Protein AF-D3AS66-F1 (afdb_monomer_lite)

Structure (mmCIF, N/CA/C/O backbone):
data_AF-D3AS66-F1
#
_entry.id   AF-D3AS66-F1
#
loop_
_atom_site.group_PDB
_atom_site.id
_atom_site.type_symbol
_atom_site.label_atom_id
_atom_site.label_alt_id
_atom_site.label_comp_id
_atom_site.label_asym_id
_atom_site.label_entity_id
_atom_site.label_seq_id
_atom_site.pdbx_PDB_ins_code
_atom_site.Cartn_x
_atom_site.Cartn_y
_atom_site.Cartn_z
_atom_site.occupancy
_atom_site.B_iso_or_equiv
_atom_site.auth_seq_id
_atom_site.auth_comp_id
_atom_site.auth_asym_id
_atom_site.auth_atom_id
_atom_site.pdbx_PDB_model_num
ATOM 1 N N . MET A 1 1 ? 21.475 1.662 -15.765 1.00 49.91 1 MET A N 1
ATOM 2 C CA . MET A 1 1 ? 20.980 0.573 -14.910 1.00 49.91 1 MET A CA 1
ATOM 3 C C . MET A 1 1 ? 22.145 -0.358 -14.688 1.00 49.91 1 MET A C 1
ATOM 5 O O . MET A 1 1 ? 22.710 -0.851 -15.660 1.00 49.91 1 MET A O 1
ATOM 9 N N . ASP A 1 2 ? 22.614 -0.402 -13.450 1.00 49.50 2 ASP A N 1
ATOM 10 C CA . ASP A 1 2 ? 23.708 -1.253 -13.002 1.00 49.50 2 ASP A CA 1
ATOM 11 C C . ASP A 1 2 ? 23.246 -2.717 -12.906 1.00 49.50 2 ASP A C 1
ATOM 13 O O . ASP A 1 2 ? 22.067 -3.038 -13.023 1.00 49.50 2 ASP A O 1
ATOM 17 N N . GLU A 1 3 ? 24.208 -3.626 -12.785 1.00 46.72 3 GLU A N 1
ATOM 18 C CA . GLU A 1 3 ? 24.045 -5.083 -12.923 1.00 46.72 3 GLU A CA 1
ATOM 19 C C . GLU A 1 3 ? 23.109 -5.727 -11.872 1.00 46.72 3 GLU A C 1
ATOM 21 O O . GLU A 1 3 ? 22.769 -6.901 -11.998 1.00 46.72 3 GLU A O 1
ATOM 26 N N . TYR A 1 4 ? 22.658 -4.952 -10.878 1.00 58.69 4 TYR A N 1
ATOM 27 C CA . TYR A 1 4 ? 21.732 -5.353 -9.812 1.00 58.69 4 TYR A CA 1
ATOM 28 C C . TYR A 1 4 ? 20.639 -4.303 -9.543 1.00 58.69 4 TYR A C 1
ATOM 30 O O . TYR A 1 4 ? 20.123 -4.270 -8.429 1.00 58.69 4 TYR A O 1
ATOM 38 N N . GLY A 1 5 ? 20.343 -3.435 -10.522 1.00 57.09 5 GLY A N 1
ATOM 39 C CA . GLY A 1 5 ? 19.474 -2.265 -10.358 1.00 57.09 5 GLY A CA 1
ATOM 40 C C . GLY A 1 5 ? 18.228 -2.561 -9.540 1.00 57.09 5 GLY A C 1
ATOM 41 O O . GLY A 1 5 ? 17.455 -3.446 -9.898 1.00 57.09 5 GLY A O 1
ATOM 42 N N . GLU A 1 6 ? 18.096 -1.854 -8.418 1.00 68.62 6 GLU A N 1
ATOM 43 C CA . GLU A 1 6 ? 17.009 -2.048 -7.465 1.00 68.62 6 GLU A CA 1
ATOM 44 C C . GLU A 1 6 ? 15.665 -1.909 -8.202 1.00 68.62 6 GLU A C 1
ATOM 46 O O . GLU A 1 6 ? 15.420 -0.929 -8.907 1.00 68.62 6 GLU A O 1
ATOM 51 N N . GLU A 1 7 ? 14.850 -2.965 -8.140 1.00 83.19 7 GLU A N 1
ATOM 52 C CA . GLU A 1 7 ? 13.589 -3.059 -8.875 1.00 83.19 7 GLU A CA 1
ATOM 53 C C . GLU A 1 7 ? 12.459 -2.469 -8.038 1.00 83.19 7 GLU A C 1
ATOM 55 O O . GLU A 1 7 ? 12.301 -2.843 -6.875 1.00 83.19 7 GLU A O 1
ATOM 60 N N . ASP A 1 8 ? 11.628 -1.621 -8.647 1.00 91.94 8 ASP A N 1
ATOM 61 C CA . ASP A 1 8 ? 10.409 -1.140 -8.003 1.00 91.94 8 ASP A CA 1
ATOM 62 C C . ASP A 1 8 ? 9.538 -2.325 -7.559 1.00 91.94 8 ASP A C 1
ATOM 64 O O . ASP A 1 8 ? 9.207 -3.215 -8.352 1.00 91.94 8 ASP A O 1
ATOM 68 N N . PHE A 1 9 ? 9.130 -2.341 -6.289 1.00 95.56 9 PHE A N 1
ATOM 69 C CA . PHE A 1 9 ? 8.330 -3.435 -5.745 1.00 95.56 9 PHE A CA 1
ATOM 70 C C . PHE A 1 9 ? 7.231 -2.968 -4.793 1.00 95.56 9 PHE A C 1
ATOM 72 O O . PHE A 1 9 ? 7.360 -1.985 -4.064 1.00 95.56 9 PHE A O 1
ATOM 79 N N . LEU A 1 10 ? 6.141 -3.735 -4.751 1.00 97.06 10 LEU A N 1
ATOM 80 C CA . LEU A 1 10 ? 5.030 -3.536 -3.824 1.00 97.06 10 LEU A CA 1
ATOM 81 C C . LEU A 1 10 ? 5.045 -4.624 -2.744 1.00 97.06 10 LEU A C 1
ATOM 83 O O . LEU A 1 10 ? 4.909 -5.809 -3.058 1.00 97.06 10 LEU A O 1
ATOM 87 N N . SER A 1 11 ? 5.157 -4.232 -1.475 1.00 95.69 11 SER A N 1
ATOM 88 C CA . SER A 1 11 ? 4.904 -5.120 -0.339 1.00 95.69 11 SER A CA 1
ATOM 89 C C . SER A 1 11 ? 3.462 -4.981 0.150 1.00 95.69 11 SER A C 1
ATOM 91 O O . SER A 1 11 ? 2.856 -3.905 0.097 1.00 95.69 11 SER A O 1
ATOM 93 N N . VAL A 1 12 ? 2.890 -6.108 0.581 1.00 96.50 12 VAL A N 1
ATOM 94 C CA . VAL A 1 12 ? 1.485 -6.213 0.979 1.00 96.50 12 VAL A CA 1
ATOM 95 C C . VAL A 1 12 ? 1.379 -7.073 2.230 1.00 96.50 12 VAL A C 1
ATOM 97 O O . VAL A 1 12 ? 1.615 -8.279 2.176 1.00 96.50 12 VAL A O 1
ATOM 100 N N . ASP A 1 13 ? 0.944 -6.463 3.326 1.00 95.88 13 ASP A N 1
ATOM 101 C CA . ASP A 1 13 ? 0.668 -7.148 4.586 1.00 95.88 13 ASP A CA 1
ATOM 102 C C . ASP A 1 13 ? -0.828 -7.090 4.889 1.00 95.88 13 ASP A C 1
ATOM 104 O O . ASP A 1 13 ? -1.434 -6.017 4.908 1.00 95.88 13 ASP A O 1
ATOM 108 N N . ILE A 1 14 ? -1.447 -8.253 5.112 1.00 96.00 14 ILE A N 1
ATOM 109 C CA . ILE A 1 14 ? -2.899 -8.373 5.300 1.00 96.00 14 ILE A CA 1
ATOM 110 C C . ILE A 1 14 ? -3.198 -9.101 6.604 1.00 96.00 14 ILE A C 1
ATOM 112 O O . ILE A 1 14 ? -2.912 -10.290 6.750 1.00 96.00 14 ILE A O 1
ATOM 116 N N . ALA A 1 15 ? -3.850 -8.412 7.539 1.00 95.50 15 ALA A N 1
ATOM 117 C CA . ALA A 1 15 ? -4.335 -9.003 8.782 1.00 95.50 15 ALA A CA 1
ATOM 118 C C . ALA A 1 15 ? -5.573 -8.261 9.299 1.00 95.50 15 ALA A C 1
ATOM 120 O O . ALA A 1 15 ? -5.768 -7.079 9.043 1.00 95.50 15 ALA A O 1
ATOM 121 N N . ASN A 1 16 ? -6.446 -8.964 10.028 1.00 95.50 16 ASN A N 1
ATOM 122 C CA . ASN A 1 16 ? -7.620 -8.383 10.700 1.00 95.50 16 ASN A CA 1
ATOM 123 C C . ASN A 1 16 ? -8.553 -7.539 9.804 1.00 95.50 16 ASN A C 1
ATOM 125 O O . ASN A 1 16 ? -9.242 -6.645 10.298 1.00 95.50 16 ASN A O 1
ATOM 129 N N . ARG A 1 17 ? -8.638 -7.876 8.507 1.00 96.94 17 ARG A N 1
ATOM 130 C CA . ARG A 1 17 ? -9.393 -7.141 7.467 1.00 96.94 17 ARG A CA 1
ATOM 131 C C . ARG A 1 17 ? -8.832 -5.746 7.153 1.00 96.94 17 ARG A C 1
ATOM 133 O O . ARG A 1 17 ? -9.581 -4.878 6.722 1.00 96.94 17 ARG A O 1
ATOM 140 N N . TRP A 1 18 ? -7.538 -5.553 7.372 1.00 97.94 18 TRP A N 1
ATOM 141 C CA . TRP A 1 18 ? -6.781 -4.374 6.973 1.00 97.94 18 TRP A CA 1
ATOM 142 C C . TRP A 1 18 ? -5.608 -4.782 6.089 1.00 97.94 18 TRP A C 1
ATOM 144 O O . TRP A 1 18 ? -5.099 -5.900 6.211 1.00 97.94 18 TRP A O 1
ATOM 154 N N . VAL A 1 19 ? -5.201 -3.870 5.211 1.00 98.06 19 VAL A N 1
ATOM 155 C CA . VAL A 1 19 ? -4.082 -4.055 4.287 1.00 98.06 19 VAL A CA 1
ATOM 156 C C . VAL A 1 19 ? -3.112 -2.890 4.428 1.00 98.06 19 VAL A C 1
ATOM 158 O O . VAL A 1 19 ? -3.501 -1.745 4.200 1.00 98.06 19 VAL A O 1
ATOM 161 N N . ALA A 1 20 ? -1.859 -3.176 4.773 1.00 97.19 20 ALA A N 1
ATOM 162 C CA . ALA A 1 20 ? -0.758 -2.238 4.591 1.00 97.19 20 ALA A CA 1
ATOM 163 C C . ALA A 1 20 ? -0.136 -2.466 3.208 1.00 97.19 20 ALA A C 1
ATOM 165 O O . ALA A 1 20 ? 0.168 -3.602 2.839 1.00 97.19 20 ALA A O 1
ATOM 166 N N . LEU A 1 21 ? 0.012 -1.382 2.447 1.00 97.50 21 LEU A N 1
ATOM 167 C CA . LEU A 1 21 ? 0.666 -1.357 1.141 1.00 97.50 21 LEU A CA 1
ATOM 168 C C . LEU A 1 21 ? 1.879 -0.437 1.244 1.00 97.50 21 LEU A C 1
ATOM 170 O O . LEU A 1 21 ? 1.737 0.688 1.723 1.00 97.50 21 LEU A O 1
ATOM 174 N N . ALA A 1 22 ? 3.034 -0.887 0.763 1.00 96.81 22 ALA A N 1
ATOM 175 C CA . ALA A 1 22 ? 4.199 -0.029 0.595 1.00 96.81 22 ALA A CA 1
ATOM 176 C C . ALA A 1 22 ? 4.821 -0.258 -0.782 1.00 96.81 22 ALA A C 1
ATOM 178 O O . ALA A 1 22 ? 5.247 -1.364 -1.118 1.00 96.81 22 ALA A O 1
ATOM 179 N N . PHE A 1 23 ? 4.828 0.796 -1.591 1.00 97.38 23 PHE A N 1
ATOM 180 C CA . PHE A 1 23 ? 5.487 0.822 -2.889 1.00 97.38 23 PHE A CA 1
ATOM 181 C C . PHE A 1 23 ? 6.896 1.374 -2.714 1.00 97.38 23 PHE A C 1
ATOM 183 O O . PHE A 1 23 ? 7.056 2.470 -2.190 1.00 97.38 23 PHE A O 1
ATOM 190 N N . ASN A 1 24 ? 7.897 0.607 -3.123 1.00 95.81 24 ASN A N 1
ATOM 191 C CA . ASN A 1 24 ? 9.310 0.915 -2.955 1.00 95.81 24 ASN A CA 1
ATOM 192 C C . ASN A 1 24 ? 9.887 1.193 -4.339 1.00 95.81 24 ASN A C 1
ATOM 194 O O . ASN A 1 24 ? 9.657 0.398 -5.250 1.00 95.81 24 ASN A O 1
ATOM 198 N N . THR A 1 25 ? 10.582 2.316 -4.492 1.00 94.50 25 THR A N 1
ATOM 199 C CA . THR A 1 25 ? 11.141 2.772 -5.770 1.00 94.50 25 THR A CA 1
ATOM 200 C C . THR A 1 25 ? 12.448 3.531 -5.564 1.00 94.50 25 THR A C 1
ATOM 202 O O . THR A 1 25 ? 12.745 3.949 -4.444 1.00 94.50 25 THR A O 1
ATOM 205 N N . TRP A 1 26 ? 13.234 3.709 -6.626 1.00 92.25 26 TRP A N 1
ATOM 206 C CA . TRP A 1 26 ? 14.521 4.404 -6.587 1.00 92.25 26 TRP A CA 1
ATOM 207 C C . TRP A 1 26 ? 14.571 5.530 -7.608 1.00 92.25 26 TRP A C 1
ATOM 209 O O . TRP A 1 26 ? 14.171 5.359 -8.761 1.00 92.25 26 TRP A O 1
ATOM 219 N N . ASP A 1 27 ? 15.085 6.688 -7.193 1.00 89.88 27 ASP A N 1
ATOM 220 C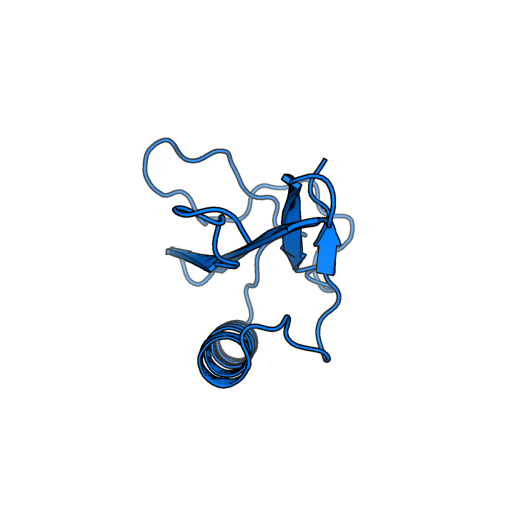 CA . ASP A 1 27 ? 15.289 7.811 -8.105 1.00 89.88 27 ASP A CA 1
ATOM 221 C C . ASP A 1 27 ? 16.505 7.609 -9.031 1.00 89.88 27 ASP A C 1
ATOM 223 O O . ASP A 1 27 ? 17.244 6.623 -8.965 1.00 89.88 27 ASP A O 1
ATOM 227 N N . GLU A 1 28 ? 16.755 8.588 -9.904 1.00 87.25 28 GLU A N 1
ATOM 228 C CA . GLU A 1 28 ? 17.896 8.567 -10.829 1.00 87.25 28 GLU A CA 1
ATOM 229 C C . GLU A 1 28 ? 19.273 8.558 -10.138 1.00 87.25 28 GLU A C 1
ATOM 231 O O . GLU A 1 28 ? 20.275 8.214 -10.771 1.00 87.25 28 GLU A O 1
ATOM 236 N N . ASN A 1 29 ? 19.328 8.918 -8.852 1.00 89.25 29 ASN A N 1
ATOM 237 C CA . ASN A 1 29 ? 20.527 8.915 -8.020 1.00 89.25 29 ASN A CA 1
ATOM 238 C C . ASN A 1 29 ? 20.666 7.624 -7.193 1.00 89.25 29 ASN A C 1
ATOM 240 O O . ASN A 1 29 ? 21.661 7.475 -6.480 1.00 89.25 29 ASN A O 1
ATOM 244 N N . GLY A 1 30 ? 19.700 6.702 -7.279 1.00 87.50 30 GLY A N 1
ATOM 245 C CA . GLY A 1 30 ? 19.639 5.488 -6.466 1.00 87.50 30 GLY A CA 1
ATOM 246 C C . GLY A 1 30 ? 19.161 5.733 -5.030 1.00 87.50 30 GLY A C 1
ATOM 247 O O . GLY A 1 30 ? 19.444 4.923 -4.150 1.00 87.50 30 GLY A O 1
ATOM 248 N N . ILE A 1 31 ? 18.478 6.849 -4.761 1.00 90.12 31 ILE A N 1
ATOM 249 C CA . ILE A 1 31 ? 17.851 7.123 -3.465 1.00 90.12 31 ILE A CA 1
ATOM 250 C C . ILE A 1 31 ? 16.549 6.329 -3.382 1.00 90.12 31 ILE A C 1
ATOM 252 O O . ILE A 1 31 ? 15.707 6.423 -4.272 1.00 90.12 31 ILE A O 1
ATOM 256 N N . ALA A 1 32 ? 16.395 5.550 -2.309 1.00 92.19 32 ALA A N 1
ATOM 257 C CA . ALA A 1 32 ? 15.190 4.773 -2.049 1.00 92.19 32 ALA A CA 1
ATOM 258 C C . ALA A 1 32 ? 14.048 5.670 -1.551 1.00 92.19 32 ALA A C 1
ATOM 260 O O . ALA A 1 32 ? 14.228 6.458 -0.621 1.00 92.19 32 ALA A O 1
ATOM 261 N N . HIS A 1 33 ? 12.866 5.474 -2.121 1.00 94.75 33 HIS A N 1
ATOM 262 C CA . HIS A 1 33 ? 11.613 6.108 -1.737 1.00 94.75 33 HIS A CA 1
ATOM 263 C C . HIS A 1 33 ? 10.574 5.033 -1.422 1.00 94.75 33 HIS A C 1
ATOM 265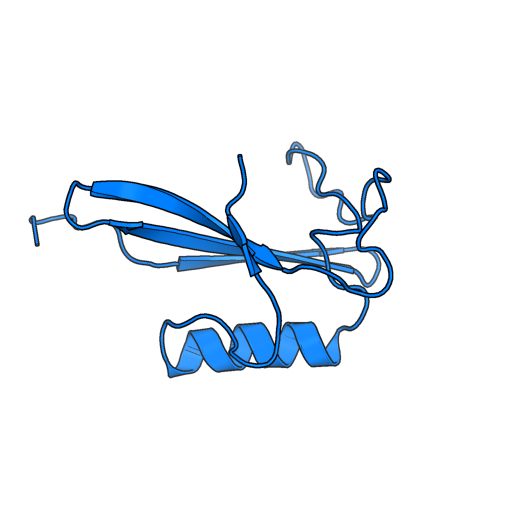 O O . HIS A 1 33 ? 10.498 4.002 -2.096 1.00 94.75 33 HIS A O 1
ATOM 271 N N . MET A 1 34 ? 9.742 5.284 -0.413 1.00 96.19 34 MET A N 1
ATOM 272 C CA . MET A 1 34 ? 8.636 4.402 -0.054 1.00 96.19 34 MET A CA 1
ATOM 273 C C . MET A 1 34 ? 7.339 5.198 -0.017 1.00 96.19 34 MET A C 1
ATOM 275 O O . MET A 1 34 ? 7.250 6.200 0.681 1.00 96.19 34 MET A O 1
ATOM 279 N N . TYR A 1 35 ? 6.317 4.725 -0.723 1.00 98.06 35 TYR A N 1
ATOM 280 C CA . TYR A 1 35 ? 5.002 5.348 -0.769 1.00 98.06 35 TYR A CA 1
ATOM 281 C C . TYR A 1 35 ? 3.948 4.462 -0.112 1.00 98.06 35 TYR A C 1
ATOM 283 O O . TYR A 1 35 ? 3.855 3.263 -0.385 1.00 98.06 35 TYR A O 1
ATOM 291 N N . GLN A 1 36 ? 3.117 5.075 0.724 1.00 97.94 36 GLN A N 1
ATOM 292 C CA . GLN A 1 36 ? 2.010 4.442 1.434 1.00 97.94 36 GLN A CA 1
ATOM 293 C C . GLN A 1 36 ? 0.687 5.120 1.059 1.00 97.94 36 GLN A C 1
ATOM 295 O O . GLN A 1 36 ? 0.669 6.305 0.718 1.00 97.94 36 GLN A O 1
ATOM 300 N N . PRO A 1 37 ? -0.444 4.400 1.080 1.00 97.94 37 PRO A N 1
ATOM 301 C CA . PRO A 1 37 ? -1.726 4.982 0.718 1.00 97.94 37 PRO A CA 1
ATOM 302 C C . PRO A 1 37 ? -2.178 5.993 1.773 1.00 97.94 37 PRO A C 1
ATOM 304 O O . PRO A 1 37 ? -1.913 5.811 2.954 1.00 97.94 37 PRO A O 1
ATOM 307 N N . ILE A 1 38 ? -2.947 7.001 1.370 1.00 98.06 38 ILE A N 1
ATOM 308 C CA . ILE A 1 38 ? -3.681 7.866 2.299 1.00 98.06 38 ILE A CA 1
ATOM 309 C C . ILE A 1 38 ? -5.122 7.364 2.384 1.00 98.06 38 ILE A C 1
ATOM 311 O O . ILE A 1 38 ? -5.948 7.613 1.496 1.00 98.06 38 ILE A O 1
ATOM 315 N N . ASN A 1 39 ? -5.457 6.676 3.472 1.00 97.94 39 ASN A N 1
ATOM 316 C CA . ASN A 1 39 ? -6.824 6.279 3.769 1.00 97.94 39 ASN A CA 1
ATOM 317 C C . ASN A 1 39 ? -7.641 7.504 4.197 1.00 97.94 39 ASN A C 1
ATOM 319 O O . ASN A 1 39 ? -7.621 7.915 5.354 1.00 97.94 39 ASN A O 1
ATOM 323 N N . GLN A 1 40 ? -8.411 8.061 3.259 1.00 96.56 40 GLN A N 1
ATOM 324 C CA . GLN A 1 40 ? -9.225 9.269 3.461 1.00 96.56 40 GLN A CA 1
ATOM 325 C C . GLN A 1 40 ? -10.200 9.172 4.648 1.00 96.56 40 GLN A C 1
ATOM 327 O O . GLN A 1 40 ? -10.538 10.185 5.251 1.00 96.56 40 GLN A O 1
ATOM 332 N N . LYS A 1 41 ? -10.645 7.966 5.028 1.00 97.69 41 LYS A N 1
ATOM 333 C CA . LYS A 1 41 ? -11.516 7.770 6.201 1.00 97.69 41 LYS A CA 1
ATOM 334 C C . LYS A 1 41 ? -10.788 8.031 7.528 1.00 97.69 41 LYS A C 1
ATOM 336 O O . LYS A 1 41 ? -11.440 8.298 8.536 1.00 97.69 41 LYS A O 1
ATOM 341 N N . TYR A 1 42 ? -9.461 7.943 7.524 1.00 97.56 42 TYR A N 1
ATOM 342 C CA . TYR A 1 42 ? -8.587 8.040 8.688 1.00 97.56 42 TYR A CA 1
ATOM 343 C C . TYR A 1 42 ? -7.430 9.026 8.459 1.00 97.56 42 TYR A C 1
ATOM 345 O O . TYR A 1 42 ? -6.403 8.873 9.104 1.00 97.56 42 TYR A O 1
ATOM 353 N N . GLU A 1 43 ? -7.580 10.015 7.571 1.00 95.44 43 GLU A N 1
ATOM 354 C CA . GLU A 1 43 ? -6.493 10.906 7.109 1.00 95.44 43 GLU A CA 1
ATOM 355 C C . GLU A 1 43 ? -5.707 11.552 8.269 1.00 95.44 43 GLU A C 1
ATOM 357 O O . GLU A 1 43 ? -4.478 11.554 8.263 1.00 95.44 43 GLU A O 1
ATOM 362 N N . ASP A 1 44 ? -6.405 11.984 9.323 1.00 95.75 44 ASP A N 1
ATOM 363 C CA . ASP A 1 44 ? -5.797 12.606 10.511 1.00 95.75 44 ASP A CA 1
ATOM 364 C C . ASP A 1 44 ? -5.467 11.611 11.645 1.00 95.75 44 ASP A C 1
ATOM 366 O O . ASP A 1 44 ? -4.995 12.000 12.717 1.00 95.75 44 ASP A O 1
ATOM 370 N N . SER A 1 45 ? -5.743 10.318 11.460 1.00 96.19 45 SER A N 1
ATOM 371 C CA . SER A 1 45 ? -5.600 9.317 12.517 1.00 96.19 45 SER A CA 1
ATOM 372 C C . SER A 1 45 ? -4.134 9.010 12.811 1.00 96.19 45 SER A C 1
ATOM 374 O O . SER A 1 45 ? -3.363 8.666 11.919 1.00 96.19 45 SER A O 1
ATOM 376 N N . GLN A 1 46 ? -3.784 9.072 14.095 1.00 95.81 46 GLN A N 1
ATOM 377 C CA . GLN A 1 46 ? -2.490 8.646 14.641 1.00 95.81 46 GLN A CA 1
ATOM 378 C C . GLN A 1 46 ? -2.581 7.271 15.325 1.00 95.81 46 GLN A C 1
ATOM 380 O O . GLN A 1 46 ? -1.692 6.886 16.075 1.00 95.81 46 GLN A O 1
ATOM 385 N N . GLU A 1 47 ? -3.692 6.554 15.141 1.00 97.25 47 GLU A N 1
ATOM 386 C CA . GLU A 1 47 ? -3.867 5.215 15.701 1.00 97.25 47 GLU A CA 1
ATOM 387 C C . GLU A 1 47 ? -3.224 4.166 14.798 1.00 97.25 47 GLU A C 1
ATOM 389 O O . GLU A 1 47 ? -3.327 4.256 13.573 1.00 97.25 47 GLU A O 1
ATOM 394 N N . ASP A 1 48 ? -2.675 3.115 15.401 1.00 96.56 48 ASP A N 1
ATOM 395 C CA . ASP A 1 48 ? -2.177 1.962 14.659 1.00 96.56 48 ASP A CA 1
ATOM 396 C C . ASP A 1 48 ? -3.325 1.219 13.957 1.00 96.56 48 ASP A C 1
ATOM 398 O O . ASP A 1 48 ? -4.402 0.958 14.518 1.00 96.56 48 ASP A O 1
ATOM 402 N N . ALA A 1 49 ? -3.088 0.850 12.703 1.00 96.56 49 ALA A N 1
ATOM 403 C CA . ALA A 1 49 ? -3.911 -0.102 11.987 1.00 96.56 49 ALA A CA 1
ATOM 404 C C . ALA A 1 49 ? -3.738 -1.493 12.614 1.00 96.56 49 ALA A C 1
ATOM 40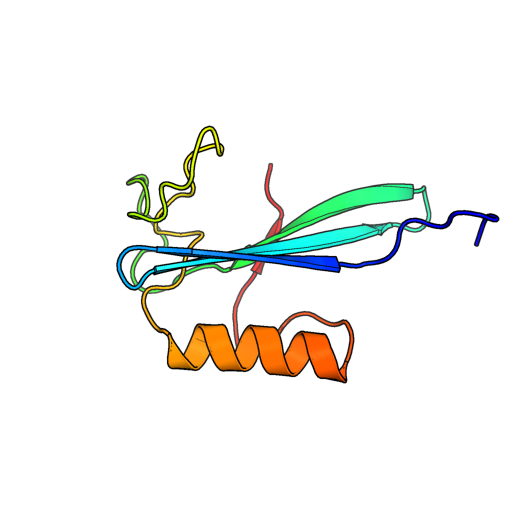6 O O . ALA A 1 49 ? -2.651 -1.860 13.055 1.00 96.56 49 ALA A O 1
ATOM 407 N N . PRO A 1 50 ? -4.781 -2.336 12.625 1.00 95.25 50 PRO A N 1
ATOM 408 C CA . PRO A 1 50 ? -4.700 -3.681 13.188 1.00 95.25 50 PRO A CA 1
ATOM 409 C C . PRO A 1 50 ? -3.959 -4.672 12.263 1.00 95.25 50 PRO A C 1
ATOM 411 O O . PRO A 1 50 ? -4.269 -5.863 12.268 1.00 95.25 50 PRO A O 1
ATOM 414 N N . VAL A 1 51 ? -2.985 -4.209 11.478 1.00 91.56 51 VAL A N 1
ATOM 415 C CA . VAL A 1 51 ? -2.085 -5.027 10.656 1.00 91.56 51 VAL A CA 1
ATOM 416 C C . VAL A 1 51 ? -0.793 -5.293 11.433 1.00 91.56 51 VAL A C 1
ATOM 418 O O . VAL A 1 51 ? 0.241 -4.682 11.218 1.00 91.56 51 VAL A O 1
ATOM 421 N N . ASN A 1 52 ? -0.882 -6.194 12.413 1.00 83.31 52 ASN A N 1
ATOM 422 C CA . ASN A 1 52 ? 0.233 -6.525 13.303 1.00 83.31 52 ASN A CA 1
ATOM 423 C C . ASN A 1 52 ? 0.807 -7.895 12.929 1.00 83.31 52 ASN A C 1
ATOM 425 O O . ASN A 1 52 ? 0.299 -8.924 13.387 1.00 83.31 52 ASN A O 1
ATOM 429 N N . ILE A 1 53 ? 1.837 -7.913 12.078 1.00 84.00 53 ILE A N 1
ATOM 430 C CA . ILE A 1 53 ? 2.492 -9.140 11.607 1.00 84.00 53 ILE A CA 1
ATOM 431 C C . ILE A 1 53 ? 3.931 -9.197 12.136 1.00 84.00 53 ILE A C 1
ATOM 433 O O . ILE A 1 53 ? 4.807 -8.444 11.723 1.00 84.00 53 ILE A O 1
ATOM 437 N N . GLY A 1 54 ? 4.191 -10.127 13.060 1.00 81.62 54 GLY A N 1
ATOM 438 C CA . GLY A 1 54 ? 5.531 -10.351 13.610 1.00 81.62 54 GLY A CA 1
ATOM 439 C C . GLY A 1 54 ? 6.119 -9.111 14.294 1.00 81.62 54 GLY A C 1
ATOM 440 O O . GLY A 1 54 ? 5.462 -8.493 15.128 1.00 81.62 54 GLY A O 1
ATOM 441 N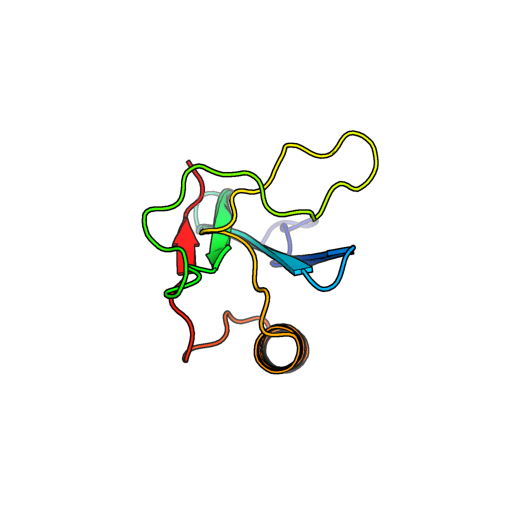 N . SER A 1 55 ? 7.367 -8.782 13.953 1.00 79.81 55 SER A N 1
ATOM 442 C CA . SER A 1 55 ? 8.115 -7.634 14.490 1.00 79.81 55 SER A CA 1
ATOM 443 C C . SER A 1 55 ? 8.085 -6.410 13.564 1.00 79.81 55 SER A C 1
ATOM 445 O O . SER A 1 55 ? 9.019 -5.610 13.586 1.00 79.81 55 SER A O 1
ATOM 447 N N . GLN A 1 56 ? 7.072 -6.297 12.701 1.00 81.12 56 GLN A N 1
ATOM 448 C CA . GLN A 1 56 ? 6.922 -5.172 11.781 1.00 81.12 56 GLN A CA 1
ATOM 449 C C . GLN A 1 56 ? 6.749 -3.849 12.543 1.00 81.12 56 GLN A C 1
ATOM 451 O O . GLN A 1 56 ? 6.104 -3.806 13.594 1.00 81.12 56 GLN A O 1
ATOM 456 N N . THR A 1 57 ? 7.308 -2.765 12.000 1.00 85.56 57 THR A N 1
ATOM 457 C CA . THR A 1 57 ? 7.004 -1.405 12.459 1.00 85.56 57 THR A CA 1
ATOM 458 C C . THR A 1 57 ? 5.496 -1.156 12.349 1.00 85.56 57 THR A C 1
ATOM 460 O O . THR A 1 57 ? 4.934 -1.416 11.285 1.00 85.56 57 THR A O 1
ATOM 463 N N . PRO A 1 58 ? 4.825 -0.662 13.405 1.00 91.12 58 PRO A N 1
ATOM 464 C CA . PRO A 1 58 ? 3.400 -0.359 13.339 1.00 91.12 58 PRO A CA 1
ATOM 465 C C . PRO A 1 58 ? 3.062 0.572 12.170 1.00 91.12 58 PRO A C 1
ATOM 467 O O . PRO A 1 58 ? 3.756 1.559 11.929 1.00 91.12 58 PRO A O 1
ATOM 470 N N . VAL A 1 59 ? 1.989 0.248 11.450 1.00 94.31 59 VAL A N 1
ATOM 471 C CA . VAL A 1 59 ? 1.459 1.065 10.351 1.00 94.31 59 VAL A CA 1
ATOM 472 C C . VAL A 1 59 ? 0.249 1.825 10.872 1.00 94.31 59 VAL A C 1
ATOM 474 O O . VAL A 1 59 ? -0.653 1.218 11.447 1.00 94.31 59 VAL A O 1
ATOM 477 N N . LEU A 1 60 ? 0.193 3.138 10.662 1.00 96.56 60 LEU A N 1
ATOM 478 C CA . LEU A 1 60 ? -0.950 3.948 11.081 1.00 96.56 60 LEU A CA 1
ATOM 479 C C . LEU A 1 60 ? -2.196 3.634 10.242 1.00 96.56 60 LEU A C 1
ATOM 481 O O . LEU A 1 60 ? -2.108 3.288 9.065 1.00 96.56 60 LEU A O 1
ATOM 485 N N . LYS A 1 61 ? -3.389 3.845 10.805 1.00 97.88 61 LYS A N 1
ATOM 486 C CA . LYS A 1 61 ? -4.661 3.723 10.069 1.00 97.88 61 LYS A CA 1
ATOM 487 C C . LYS A 1 61 ? -4.742 4.638 8.856 1.00 97.88 61 LYS A C 1
ATOM 489 O O . LYS A 1 61 ? -5.371 4.256 7.874 1.00 97.88 61 LYS A O 1
ATOM 494 N N . ARG A 1 62 ? -4.106 5.813 8.901 1.00 97.69 62 ARG A N 1
ATOM 495 C CA . ARG A 1 62 ? -4.004 6.701 7.735 1.00 97.69 62 ARG A CA 1
ATOM 496 C C . ARG A 1 62 ? -3.215 6.063 6.584 1.00 97.69 62 ARG A C 1
ATOM 498 O O . ARG A 1 62 ? -3.511 6.379 5.443 1.00 97.69 62 ARG A O 1
ATOM 505 N N . ASN A 1 63 ? -2.300 5.131 6.880 1.00 97.44 63 ASN A N 1
ATOM 506 C CA . ASN A 1 63 ? -1.399 4.467 5.929 1.00 97.44 63 ASN A CA 1
ATOM 507 C C . ASN A 1 63 ? -1.806 3.029 5.565 1.00 97.44 63 ASN A C 1
ATOM 509 O O . ASN A 1 63 ? -1.066 2.319 4.886 1.00 97.44 63 ASN A O 1
ATOM 513 N N . ALA A 1 64 ? -2.983 2.579 6.001 1.00 97.56 64 ALA A N 1
ATOM 514 C CA . ALA A 1 64 ? -3.501 1.244 5.723 1.00 97.56 64 ALA A CA 1
ATOM 515 C C . ALA A 1 64 ? -4.964 1.300 5.269 1.00 97.56 64 ALA A C 1
ATOM 517 O O . ALA A 1 64 ? -5.733 2.172 5.671 1.00 97.56 64 ALA A O 1
ATOM 518 N N . LEU A 1 65 ? -5.379 0.344 4.443 1.00 98.50 65 LEU A N 1
ATOM 519 C CA . LEU A 1 65 ? -6.722 0.287 3.874 1.00 98.50 65 LEU A CA 1
ATOM 520 C C . LEU A 1 65 ? -7.603 -0.716 4.625 1.00 98.50 65 LEU A C 1
ATOM 522 O O . LEU A 1 65 ? -7.249 -1.886 4.764 1.00 98.50 65 LEU A O 1
ATOM 526 N N . ASP A 1 66 ? -8.788 -0.273 5.047 1.00 98.12 66 ASP A N 1
ATOM 527 C CA . ASP A 1 66 ? -9.879 -1.130 5.536 1.00 98.12 66 ASP A CA 1
ATOM 528 C C . ASP A 1 66 ? -10.891 -1.496 4.433 1.00 98.12 66 ASP A C 1
ATOM 530 O O . ASP A 1 66 ? -11.779 -2.325 4.638 1.00 98.12 66 ASP A O 1
ATOM 534 N N . ASN A 1 67 ? -10.747 -0.901 3.245 1.00 98.25 67 ASN A N 1
ATOM 535 C CA . ASN A 1 67 ? -11.470 -1.281 2.037 1.00 98.25 67 ASN A CA 1
ATOM 536 C C . ASN A 1 67 ? -10.651 -2.311 1.237 1.00 98.25 67 ASN A C 1
ATOM 538 O O . ASN A 1 67 ? -9.715 -1.954 0.521 1.00 98.25 67 ASN A O 1
ATOM 542 N N . LEU A 1 68 ? -11.013 -3.591 1.363 1.00 98.12 68 LEU A N 1
ATOM 543 C CA . LEU A 1 68 ? -10.290 -4.700 0.730 1.00 98.12 68 LEU A CA 1
ATOM 544 C C . LEU A 1 68 ? -10.427 -4.723 -0.798 1.00 98.12 68 LEU A C 1
ATOM 546 O O . LEU A 1 68 ? -9.487 -5.139 -1.471 1.00 98.12 68 LEU A O 1
ATOM 550 N N . ASP A 1 69 ? -11.552 -4.255 -1.342 1.00 98.25 69 ASP A N 1
ATOM 551 C CA . ASP A 1 69 ? -11.750 -4.182 -2.794 1.00 98.25 69 ASP A CA 1
ATOM 552 C C . ASP A 1 69 ? -10.793 -3.150 -3.400 1.00 98.25 69 ASP A C 1
ATOM 554 O O . ASP A 1 69 ? -10.092 -3.435 -4.369 1.00 98.25 69 ASP A O 1
ATOM 558 N N . LEU A 1 70 ? -10.671 -1.985 -2.755 1.00 98.31 70 LEU A N 1
ATOM 559 C CA . LEU A 1 70 ? -9.710 -0.956 -3.154 1.00 98.31 70 LEU A CA 1
ATOM 560 C C . LEU A 1 70 ? -8.259 -1.445 -3.031 1.00 98.31 70 LEU A C 1
ATOM 562 O O . LEU A 1 70 ? -7.444 -1.196 -3.918 1.00 98.31 70 LEU A O 1
ATOM 566 N N . ALA A 1 71 ? -7.925 -2.164 -1.956 1.00 98.38 71 ALA A N 1
ATOM 567 C CA . ALA A 1 71 ? -6.595 -2.751 -1.805 1.00 98.38 71 ALA A CA 1
ATOM 568 C C . ALA A 1 71 ? -6.288 -3.766 -2.923 1.00 98.38 71 ALA A C 1
ATOM 570 O O . ALA A 1 71 ? -5.192 -3.756 -3.485 1.00 98.38 71 ALA A O 1
ATOM 571 N N . ALA A 1 72 ? -7.263 -4.600 -3.298 1.00 98.38 72 ALA A N 1
ATOM 572 C CA . ALA A 1 72 ? -7.125 -5.546 -4.401 1.00 98.38 72 ALA A CA 1
ATOM 573 C C . ALA A 1 72 ? -6.948 -4.840 -5.757 1.00 98.38 72 ALA A C 1
ATOM 575 O O . ALA A 1 72 ? -6.130 -5.282 -6.566 1.00 98.38 72 ALA A O 1
ATOM 576 N N . GLU A 1 73 ? -7.654 -3.731 -5.999 1.00 98.56 73 GLU A N 1
ATOM 577 C CA . GLU A 1 73 ? -7.447 -2.892 -7.187 1.00 98.56 73 GLU A CA 1
ATOM 578 C C . GLU A 1 73 ? -6.018 -2.342 -7.254 1.00 98.56 73 GLU A C 1
ATOM 580 O O . GLU A 1 73 ? -5.410 -2.376 -8.325 1.00 98.56 73 GLU A O 1
ATOM 585 N N . CYS A 1 74 ? -5.457 -1.910 -6.120 1.00 98.50 74 CYS A N 1
ATOM 586 C CA . CYS A 1 74 ? -4.085 -1.406 -6.061 1.00 98.50 74 CYS A CA 1
ATOM 587 C C . CYS A 1 74 ? -3.064 -2.481 -6.443 1.00 98.50 74 CYS A C 1
ATOM 589 O O . CYS A 1 74 ? -2.223 -2.256 -7.313 1.00 98.50 74 CYS A O 1
ATOM 591 N N . VAL A 1 75 ? -3.179 -3.671 -5.845 1.00 98.50 75 VAL A N 1
ATOM 592 C CA . VAL A 1 75 ? -2.293 -4.807 -6.143 1.00 98.50 75 VAL A CA 1
ATOM 593 C C . VAL A 1 75 ? -2.427 -5.241 -7.602 1.00 98.50 75 VAL A C 1
ATOM 595 O O . VAL A 1 75 ? -1.424 -5.479 -8.273 1.00 98.50 75 VAL A O 1
ATOM 598 N N . LEU A 1 76 ? -3.655 -5.321 -8.123 1.00 98.62 76 LEU A N 1
ATOM 599 C CA . LEU A 1 76 ? -3.900 -5.698 -9.514 1.00 98.62 76 LEU A CA 1
ATOM 600 C C . LEU A 1 76 ? -3.339 -4.670 -10.500 1.00 98.62 76 LEU A C 1
ATOM 602 O O . LEU A 1 76 ? -2.865 -5.059 -11.567 1.00 98.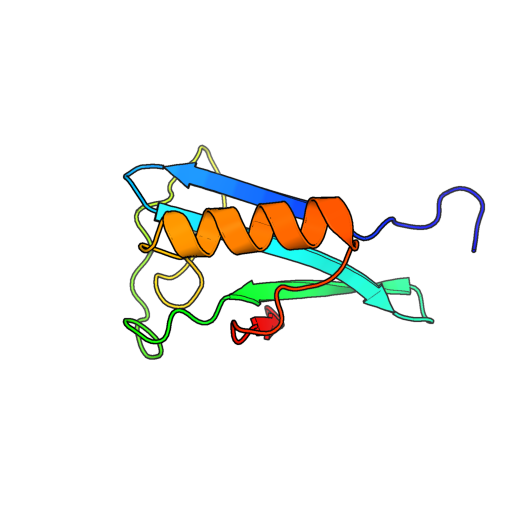62 76 LEU A O 1
ATOM 606 N N . HIS A 1 77 ? -3.435 -3.379 -10.177 1.00 98.56 77 HIS A N 1
ATOM 607 C CA . HIS A 1 77 ? -2.871 -2.315 -10.997 1.00 98.56 77 HIS A CA 1
ATOM 608 C C . HIS A 1 77 ? -1.349 -2.444 -11.053 1.00 98.56 77 HIS A C 1
ATOM 610 O O . HIS A 1 77 ? -0.815 -2.630 -12.144 1.00 98.56 77 HIS A O 1
ATOM 616 N N . PHE A 1 78 ? -0.683 -2.490 -9.894 1.00 97.88 78 PHE A N 1
ATOM 617 C CA . PHE A 1 78 ? 0.767 -2.666 -9.815 1.00 97.88 78 PHE A CA 1
ATOM 618 C C . PHE A 1 78 ? 1.234 -3.924 -10.559 1.00 97.88 78 PHE A C 1
ATOM 620 O O . PHE A 1 78 ? 2.123 -3.853 -11.398 1.00 97.88 78 PHE A O 1
ATOM 627 N N . ALA A 1 79 ? 0.575 -5.069 -10.360 1.00 97.50 79 ALA A N 1
ATOM 628 C CA . ALA A 1 79 ? 0.932 -6.311 -11.049 1.00 97.50 79 ALA A CA 1
ATOM 629 C C . ALA A 1 79 ? 0.823 -6.229 -12.588 1.00 97.50 79 ALA A C 1
ATOM 631 O O . ALA A 1 79 ? 1.413 -7.049 -13.290 1.00 97.50 79 ALA A O 1
ATOM 632 N N . LYS A 1 80 ? 0.042 -5.281 -13.123 1.00 97.94 80 LYS A N 1
ATOM 633 C CA . LYS A 1 80 ? -0.130 -5.068 -14.567 1.00 97.94 80 LYS A CA 1
ATOM 634 C C . LYS A 1 80 ? 0.784 -3.989 -15.138 1.00 97.94 80 LYS A C 1
ATOM 636 O O . LYS A 1 80 ? 1.100 -4.074 -16.323 1.00 97.94 80 LYS A O 1
ATOM 641 N N . THR A 1 81 ? 1.122 -2.968 -14.356 1.00 96.81 81 THR A N 1
ATOM 642 C CA . THR A 1 81 ? 1.772 -1.746 -14.858 1.00 96.81 81 THR A CA 1
ATOM 643 C C . THR A 1 81 ? 3.134 -1.474 -14.231 1.00 96.81 81 THR A C 1
ATOM 645 O O . THR A 1 81 ? 3.944 -0.807 -14.859 1.00 96.81 81 THR A O 1
ATOM 648 N N . GLY A 1 82 ? 3.393 -1.987 -13.028 1.00 95.06 82 GLY A N 1
ATOM 649 C CA . GLY A 1 82 ? 4.521 -1.582 -12.188 1.00 95.06 82 GLY A CA 1
ATOM 650 C C . GLY A 1 82 ? 4.313 -0.237 -11.480 1.00 95.06 82 GLY A C 1
ATOM 651 O O . GLY A 1 82 ? 5.211 0.225 -10.794 1.00 95.06 82 GLY A O 1
ATOM 652 N N . GLU A 1 83 ? 3.141 0.391 -11.616 1.00 95.88 83 GLU A N 1
ATOM 653 C CA . GLU A 1 83 ? 2.886 1.755 -11.135 1.00 95.88 83 GLU A CA 1
ATOM 654 C C . GLU A 1 83 ? 1.915 1.793 -9.942 1.00 95.88 83 GLU A C 1
ATOM 656 O O . GLU A 1 83 ? 1.191 0.833 -9.652 1.00 95.88 83 GLU A O 1
ATOM 661 N N . LEU A 1 84 ? 1.870 2.939 -9.255 1.00 97.00 84 LEU A N 1
ATOM 662 C CA . LEU A 1 84 ? 0.891 3.229 -8.206 1.00 97.00 84 LEU A CA 1
ATOM 663 C C . LEU A 1 84 ? -0.529 3.340 -8.770 1.00 97.00 84 LEU A C 1
ATOM 665 O O . LEU A 1 84 ? -0.754 3.892 -9.845 1.00 97.00 84 LEU A O 1
ATOM 669 N N . TYR A 1 85 ? -1.519 2.892 -7.996 1.00 97.88 85 TYR A N 1
ATOM 670 C CA . TYR A 1 85 ? -2.917 3.020 -8.401 1.00 97.88 85 TYR A CA 1
ATOM 671 C C . TYR A 1 85 ? -3.347 4.497 -8.452 1.00 97.88 85 TYR A C 1
ATOM 673 O O . TYR A 1 85 ? -3.342 5.156 -7.408 1.00 97.88 85 TYR A O 1
ATOM 681 N N . PRO A 1 86 ? -3.776 5.019 -9.619 1.00 97.00 86 PRO A N 1
ATOM 682 C CA . PRO A 1 86 ? -3.953 6.460 -9.821 1.00 97.00 86 PRO A CA 1
ATOM 683 C C . PRO A 1 86 ? -5.184 7.050 -9.121 1.00 97.00 86 PRO A C 1
ATOM 685 O O . PRO A 1 86 ? -5.253 8.258 -8.915 1.00 97.00 86 PRO A O 1
ATOM 688 N N . ASN A 1 87 ? -6.166 6.220 -8.749 1.00 96.56 87 ASN A N 1
ATOM 689 C CA . ASN A 1 87 ? -7.394 6.674 -8.081 1.00 96.56 87 ASN A CA 1
ATOM 690 C C . ASN A 1 87 ? -7.283 6.667 -6.546 1.00 96.56 87 ASN A C 1
ATOM 692 O O . ASN A 1 87 ? -8.290 6.800 -5.850 1.00 96.56 87 ASN A O 1
ATOM 696 N N . LEU A 1 88 ? -6.071 6.506 -6.015 1.00 97.06 88 LEU A N 1
ATOM 697 C CA . LEU A 1 88 ? -5.759 6.578 -4.596 1.00 97.06 88 LEU A CA 1
ATOM 698 C C . LEU A 1 88 ? -4.654 7.614 -4.392 1.00 97.06 88 LEU A C 1
ATOM 700 O O . LEU A 1 88 ? -3.735 7.719 -5.199 1.00 97.06 88 LEU A O 1
ATOM 704 N N . LYS A 1 89 ? -4.751 8.402 -3.320 1.00 97.56 89 LYS A N 1
ATOM 705 C CA . LYS A 1 89 ? -3.649 9.275 -2.917 1.00 97.56 89 LYS A CA 1
ATOM 706 C C . LYS A 1 89 ? -2.588 8.440 -2.213 1.00 97.56 89 LYS A C 1
ATOM 708 O O . LYS A 1 89 ? -2.929 7.595 -1.388 1.00 97.56 89 LYS A O 1
ATOM 713 N N . TRP A 1 90 ? -1.335 8.746 -2.499 1.00 97.88 90 TRP A N 1
ATOM 714 C CA . TRP A 1 90 ? -0.172 8.139 -1.873 1.00 97.88 90 TRP A CA 1
ATOM 715 C C . TRP A 1 90 ? 0.676 9.243 -1.255 1.00 97.88 90 TRP A C 1
ATOM 717 O O . TRP A 1 90 ? 0.745 10.344 -1.805 1.00 97.88 90 TRP A O 1
ATOM 727 N N . GLU A 1 91 ? 1.290 8.957 -0.117 1.00 97.00 91 GLU A N 1
ATOM 728 C CA . GLU A 1 91 ? 2.279 9.821 0.514 1.00 97.00 91 GLU A CA 1
ATOM 729 C C . GLU A 1 91 ? 3.604 9.091 0.636 1.00 97.00 91 GLU A C 1
ATOM 731 O O . GLU A 1 9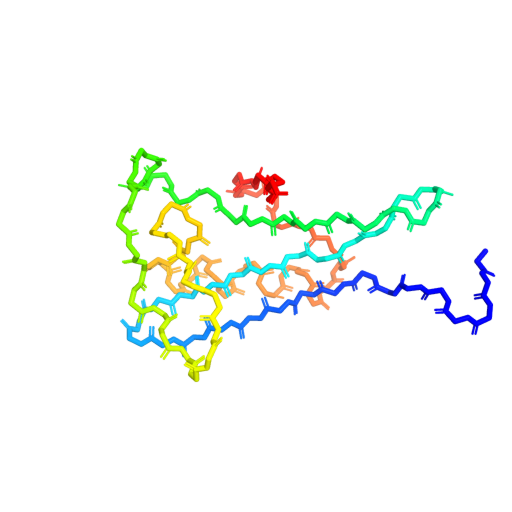1 ? 3.639 7.872 0.806 1.00 97.00 91 GLU A O 1
ATOM 736 N N . GLU A 1 92 ? 4.685 9.846 0.502 1.00 96.88 92 GLU A N 1
ATOM 737 C CA . GLU A 1 92 ? 6.021 9.346 0.780 1.00 96.88 92 GLU A CA 1
ATOM 738 C C . GLU A 1 92 ? 6.175 9.182 2.293 1.00 96.88 92 GLU A C 1
ATOM 740 O O . GLU A 1 92 ? 5.797 10.073 3.056 1.00 96.88 92 GLU A O 1
ATOM 745 N N . ALA A 1 93 ? 6.671 8.027 2.723 1.00 90.38 93 ALA A N 1
ATOM 746 C CA . ALA A 1 93 ? 6.995 7.783 4.117 1.00 90.38 93 ALA A CA 1
ATOM 747 C C . ALA A 1 93 ? 8.256 8.571 4.502 1.00 90.38 93 ALA A C 1
ATOM 749 O O . ALA A 1 93 ? 9.223 8.594 3.740 1.00 90.38 93 ALA A O 1
ATOM 750 N N . GLU A 1 94 ? 8.224 9.206 5.676 1.00 76.06 94 GLU A N 1
ATOM 751 C CA . GLU A 1 94 ? 9.362 9.941 6.254 1.00 76.06 94 GLU A CA 1
ATOM 752 C C . GLU A 1 94 ? 10.464 9.024 6.808 1.00 76.06 94 GLU A C 1
ATOM 754 O O . GLU A 1 94 ? 10.139 7.934 7.342 1.00 76.06 94 GLU A O 1
#

Organism: NCBI:txid566550

Secondary structure (DSSP, 8-state):
--TT-PPPEEEEEEETTEEEEEEEEE-TT--EEEEEE--GGGTT--SBPS---TTPPPPBGGGEES-HHHHHHHHHHHHHHSS--TTS-EEE--

Radius of gyration: 13.61 Å; chains: 1; bounding box: 36×23×31 Å

Foldseek 3Di:
DDPCQDAWDWDWQDDPLKIAIWTWDADPVRDIWIKFFQPPVQNPFPDFDPRDDDPDDTDTPRRMDSPVVVVVQQVVCCVVPVDGDPVTDIDIDD

pLDDT: mean 92.3, std 10.96, range [46.72, 98.62]

Sequence (94 aa):
MDEYGEEDFLSVDIANRWVALAFNTWDENGIAHMYQPINQKYEDSQEDAPVNIGSQTPVLKRNALDNLDLAAECVLHFAKTGELYPNLKWEEAE